Protein AF-A0A1H9FFZ3-F1 (afdb_monomer_lite)

Foldseek 3Di:
DDPDPVVVVVVVVVVCVVCDPVVVVVVVVVVVVVVVVVVVVVVCVVDDDDDPPPPPDDPDDDDDDDDPDDDD

Structure (mmCIF, N/CA/C/O backbone):
data_AF-A0A1H9FFZ3-F1
#
_entry.id   AF-A0A1H9FFZ3-F1
#
loop_
_atom_site.group_PDB
_atom_site.id
_atom_site.type_symbol
_atom_site.label_atom_id
_atom_site.label_alt_id
_atom_site.label_comp_id
_atom_site.label_asym_id
_atom_site.label_entity_id
_atom_site.label_seq_id
_atom_site.pdbx_PDB_ins_code
_atom_site.Cartn_x
_atom_site.Cartn_y
_atom_site.Cartn_z
_atom_site.occupancy
_atom_site.B_iso_or_equiv
_atom_site.auth_seq_id
_atom_site.auth_comp_id
_atom_site.auth_asym_id
_atom_site.auth_atom_id
_atom_site.pdbx_PDB_model_num
ATOM 1 N N . MET A 1 1 ? 27.985 -5.098 -3.410 1.00 51.59 1 MET A N 1
ATOM 2 C CA . MET A 1 1 ? 26.689 -5.311 -4.088 1.00 51.59 1 MET A CA 1
ATOM 3 C C . MET A 1 1 ? 25.606 -4.711 -3.212 1.00 51.59 1 MET A C 1
ATOM 5 O O . MET A 1 1 ? 25.019 -5.414 -2.404 1.00 51.59 1 MET A O 1
ATOM 9 N N . GLU A 1 2 ? 25.411 -3.398 -3.297 1.00 58.38 2 GLU A N 1
ATOM 10 C CA . GLU A 1 2 ? 24.395 -2.731 -2.486 1.00 58.38 2 GLU A CA 1
ATOM 11 C C . GLU A 1 2 ? 23.016 -2.980 -3.092 1.00 58.38 2 GLU A C 1
ATOM 13 O O . GLU A 1 2 ? 22.781 -2.738 -4.280 1.00 58.38 2 GLU A O 1
ATOM 18 N N . ILE A 1 3 ? 22.094 -3.495 -2.282 1.00 71.81 3 ILE A N 1
ATOM 19 C CA . ILE A 1 3 ? 20.669 -3.501 -2.608 1.00 71.81 3 ILE A CA 1
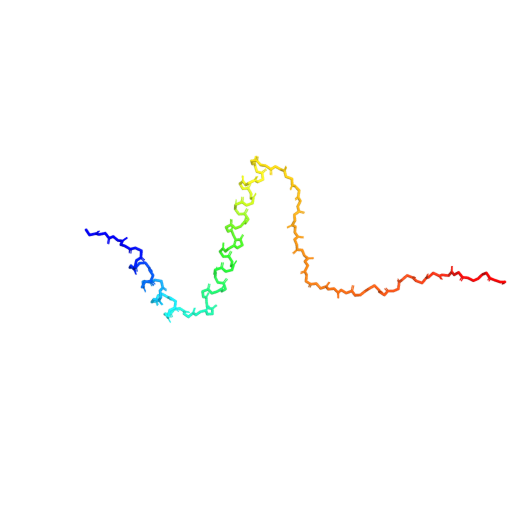ATOM 20 C C . ILE A 1 3 ? 20.207 -2.054 -2.431 1.00 71.81 3 ILE A C 1
ATOM 22 O O . ILE A 1 3 ? 19.680 -1.655 -1.401 1.00 71.81 3 ILE A O 1
ATOM 26 N N . GLY A 1 4 ? 20.520 -1.235 -3.433 1.00 83.69 4 GLY A N 1
ATOM 27 C CA . GLY A 1 4 ? 20.116 0.159 -3.467 1.00 83.69 4 GLY A CA 1
ATOM 28 C C . GLY A 1 4 ? 18.600 0.264 -3.587 1.00 83.69 4 GLY A C 1
ATOM 29 O O . GLY A 1 4 ? 17.964 -0.541 -4.274 1.00 83.69 4 GLY A O 1
ATOM 30 N N . ILE A 1 5 ? 18.040 1.303 -2.966 1.00 88.25 5 ILE A N 1
ATOM 31 C CA . ILE A 1 5 ? 16.608 1.658 -2.979 1.00 88.25 5 ILE A CA 1
ATOM 32 C C . ILE A 1 5 ? 16.022 1.617 -4.406 1.00 88.25 5 ILE A C 1
ATOM 34 O O . ILE A 1 5 ? 14.879 1.212 -4.605 1.00 88.25 5 ILE A O 1
ATOM 38 N N . TRP A 1 6 ? 16.842 1.915 -5.419 1.00 89.69 6 TRP A N 1
ATOM 39 C CA . TRP A 1 6 ? 16.515 1.789 -6.841 1.00 89.69 6 TRP A CA 1
ATOM 40 C C . TRP A 1 6 ? 15.967 0.416 -7.263 1.00 89.69 6 TRP A C 1
ATOM 42 O O . TRP A 1 6 ? 15.022 0.352 -8.048 1.00 89.69 6 TRP A O 1
ATOM 52 N N . LYS A 1 7 ? 16.507 -0.691 -6.735 1.00 88.88 7 LYS A N 1
ATOM 53 C CA . LYS A 1 7 ? 16.036 -2.045 -7.080 1.00 88.88 7 LYS A CA 1
ATOM 54 C C . LYS A 1 7 ? 14.662 -2.326 -6.475 1.00 88.88 7 LYS A C 1
ATOM 56 O O . LYS A 1 7 ? 13.834 -2.950 -7.127 1.00 88.88 7 LYS A O 1
ATOM 61 N N . LEU A 1 8 ? 14.403 -1.828 -5.265 1.00 91.75 8 LEU A N 1
ATOM 62 C CA . LEU A 1 8 ? 13.104 -1.966 -4.602 1.00 91.75 8 LEU A CA 1
ATOM 63 C C . LEU A 1 8 ? 11.993 -1.247 -5.374 1.00 91.75 8 LEU A C 1
ATOM 65 O O . LEU A 1 8 ? 10.923 -1.820 -5.558 1.00 91.75 8 LEU A O 1
ATOM 69 N N . VAL A 1 9 ? 12.261 -0.039 -5.879 1.00 92.75 9 VAL A N 1
ATOM 70 C CA . VAL A 1 9 ? 11.295 0.723 -6.691 1.00 92.75 9 VAL A CA 1
ATOM 71 C C . VAL A 1 9 ? 10.954 -0.018 -7.986 1.00 92.75 9 VAL A C 1
ATOM 73 O O . VAL A 1 9 ? 9.778 -0.151 -8.319 1.00 92.75 9 VAL A O 1
ATOM 76 N N . ILE A 1 10 ? 11.960 -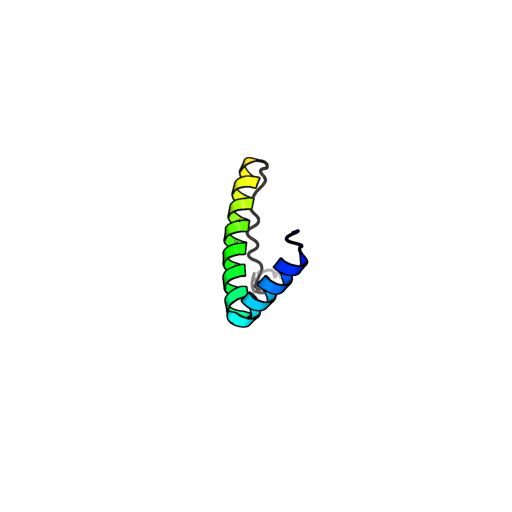0.552 -8.687 1.00 93.12 10 ILE A N 1
ATOM 77 C CA . ILE A 1 10 ? 11.751 -1.323 -9.924 1.00 93.12 10 ILE A CA 1
ATOM 78 C C . ILE A 1 10 ? 10.932 -2.590 -9.640 1.00 93.12 10 ILE A C 1
ATOM 80 O O . ILE A 1 10 ? 9.960 -2.862 -10.343 1.00 93.12 10 ILE A O 1
ATOM 84 N N . THR A 1 11 ? 11.265 -3.337 -8.584 1.00 93.00 11 THR A N 1
ATOM 85 C CA . THR A 1 11 ? 10.504 -4.532 -8.186 1.00 93.00 11 THR A CA 1
ATOM 86 C C . THR A 1 11 ? 9.060 -4.187 -7.821 1.00 93.00 11 THR A C 1
ATOM 88 O O . THR A 1 11 ? 8.138 -4.857 -8.282 1.00 93.00 11 THR A O 1
ATOM 91 N N . ALA A 1 12 ? 8.838 -3.120 -7.047 1.00 92.81 12 ALA A N 1
ATOM 92 C CA . ALA A 1 12 ? 7.498 -2.665 -6.689 1.00 92.81 12 ALA A CA 1
ATOM 93 C C . ALA A 1 12 ? 6.683 -2.269 -7.929 1.00 92.81 12 ALA A C 1
ATOM 95 O O . ALA A 1 12 ? 5.519 -2.647 -8.038 1.00 92.81 12 ALA A O 1
ATOM 96 N N . ALA A 1 13 ? 7.296 -1.579 -8.896 1.00 93.19 13 ALA A N 1
ATOM 97 C CA . ALA A 1 13 ? 6.639 -1.218 -10.150 1.00 93.19 13 ALA A CA 1
ATOM 98 C C . ALA A 1 13 ? 6.198 -2.456 -10.949 1.00 93.19 13 ALA A C 1
ATOM 100 O O . ALA A 1 13 ? 5.067 -2.496 -11.432 1.00 93.19 13 ALA A O 1
ATOM 101 N N . VAL A 1 14 ? 7.045 -3.489 -11.036 1.00 94.56 14 VAL A N 1
ATOM 102 C CA . VAL A 1 14 ? 6.703 -4.755 -11.710 1.00 94.56 14 VAL A CA 1
ATOM 103 C C . VAL A 1 14 ? 5.544 -5.461 -11.006 1.00 94.56 14 VAL A C 1
ATOM 105 O O . VAL A 1 14 ? 4.595 -5.882 -11.664 1.00 94.56 14 VAL A O 1
ATOM 108 N N . VAL A 1 15 ? 5.569 -5.545 -9.673 1.00 93.00 15 VAL A N 1
ATOM 109 C CA . VAL A 1 15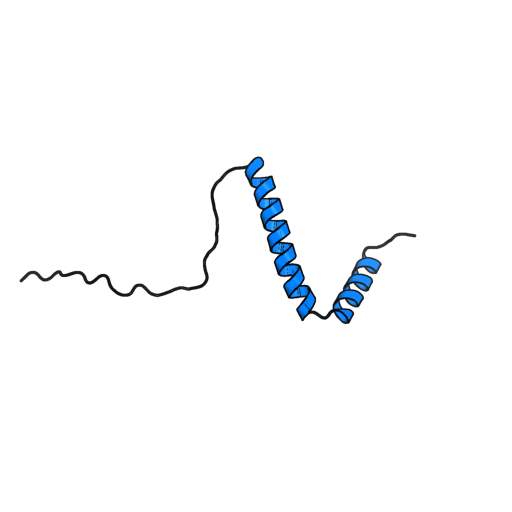 ? 4.472 -6.141 -8.891 1.00 93.00 15 VAL A CA 1
ATOM 110 C C . VAL A 1 15 ? 3.168 -5.366 -9.107 1.00 93.00 15 VAL A C 1
ATOM 112 O O . VAL A 1 15 ? 2.123 -5.972 -9.343 1.00 93.00 15 VAL A O 1
ATOM 115 N N . VAL A 1 16 ? 3.217 -4.031 -9.114 1.00 91.44 16 VAL A N 1
ATOM 116 C CA . VAL A 1 16 ? 2.037 -3.194 -9.375 1.00 91.44 16 VAL A CA 1
ATOM 117 C C . VAL A 1 16 ? 1.483 -3.388 -10.782 1.00 91.44 16 VAL A C 1
ATOM 119 O O . VAL A 1 16 ? 0.264 -3.381 -10.960 1.00 91.44 16 VAL A O 1
ATOM 122 N N . LEU A 1 17 ? 2.345 -3.595 -11.775 1.00 92.50 17 LEU A N 1
ATOM 123 C CA . LEU A 1 17 ? 1.926 -3.840 -13.152 1.00 92.50 17 LEU A CA 1
ATOM 124 C C . LEU A 1 17 ? 1.272 -5.222 -13.323 1.00 92.50 17 LEU A C 1
ATOM 126 O O . LEU A 1 17 ? 0.267 -5.328 -14.019 1.00 92.50 17 LEU A O 1
ATOM 130 N N . LEU A 1 18 ? 1.809 -6.258 -12.665 1.00 93.00 18 LEU A N 1
ATOM 131 C CA . LEU A 1 18 ? 1.300 -7.634 -12.747 1.00 93.00 18 LEU A CA 1
ATOM 132 C C . LEU A 1 18 ? -0.043 -7.814 -12.034 1.00 93.00 18 LEU A C 1
ATOM 134 O O . LEU A 1 18 ? -0.942 -8.466 -12.558 1.00 93.00 18 LEU A O 1
ATOM 138 N N . PHE A 1 19 ? -0.182 -7.242 -10.838 1.00 88.81 19 PHE A N 1
ATOM 139 C CA . PHE A 1 19 ? -1.402 -7.372 -10.036 1.00 88.81 19 PHE A CA 1
ATOM 140 C C . PHE A 1 19 ? -2.425 -6.261 -10.319 1.00 88.81 19 PHE A C 1
ATOM 142 O O . PHE A 1 19 ? -3.604 -6.399 -9.989 1.00 88.81 19 PHE A O 1
ATOM 149 N N . GLY A 1 20 ? -1.994 -5.169 -10.952 1.00 86.69 20 GLY A N 1
ATOM 150 C CA . GLY A 1 20 ? -2.821 -4.014 -11.266 1.00 86.69 20 GLY A CA 1
ATOM 151 C C . GLY A 1 20 ? -3.123 -3.131 -10.049 1.00 86.69 20 GLY A C 1
ATOM 152 O O . GLY A 1 20 ? -3.201 -3.566 -8.900 1.00 86.69 20 GLY A O 1
ATOM 153 N N . ARG A 1 21 ? -3.368 -1.845 -10.316 1.00 82.50 21 ARG A N 1
ATOM 154 C CA . ARG A 1 21 ? -3.648 -0.823 -9.288 1.00 82.50 21 ARG A CA 1
ATOM 155 C C . ARG A 1 21 ? -4.915 -1.115 -8.470 1.00 82.50 21 ARG A C 1
ATOM 157 O O . ARG A 1 21 ? -4.978 -0.751 -7.302 1.00 82.50 21 ARG A O 1
ATOM 164 N N . GLY A 1 22 ? -5.908 -1.778 -9.071 1.00 85.12 22 GLY A N 1
ATOM 165 C CA . GLY A 1 22 ? -7.197 -2.060 -8.431 1.00 85.12 22 GLY A CA 1
ATOM 166 C C . GLY A 1 22 ? -7.101 -3.067 -7.282 1.00 85.12 22 GLY A C 1
ATOM 167 O O . GLY A 1 22 ? -7.600 -2.802 -6.196 1.00 85.12 22 GLY A O 1
ATOM 168 N N . LYS A 1 23 ? -6.408 -4.196 -7.487 1.00 85.81 23 LYS A N 1
ATOM 169 C CA . LYS A 1 23 ? -6.259 -5.240 -6.457 1.00 85.81 23 LYS A CA 1
ATOM 170 C C . LYS A 1 23 ? -5.350 -4.785 -5.314 1.00 85.81 23 LYS A C 1
ATOM 172 O O . LYS A 1 23 ? -5.619 -5.100 -4.163 1.00 85.81 23 LYS A O 1
ATOM 177 N N . ILE A 1 24 ? -4.297 -4.028 -5.621 1.00 88.25 24 ILE A N 1
ATOM 178 C CA . ILE A 1 24 ? -3.340 -3.554 -4.612 1.00 88.25 24 ILE A CA 1
ATOM 179 C C . ILE A 1 24 ? -3.960 -2.482 -3.721 1.00 88.25 24 ILE A C 1
ATOM 181 O O . ILE A 1 24 ? -3.711 -2.493 -2.524 1.00 88.25 24 ILE A O 1
ATOM 185 N N . SER A 1 25 ? -4.774 -1.576 -4.270 1.00 87.69 25 SER A N 1
ATOM 186 C CA . SER A 1 25 ? -5.376 -0.49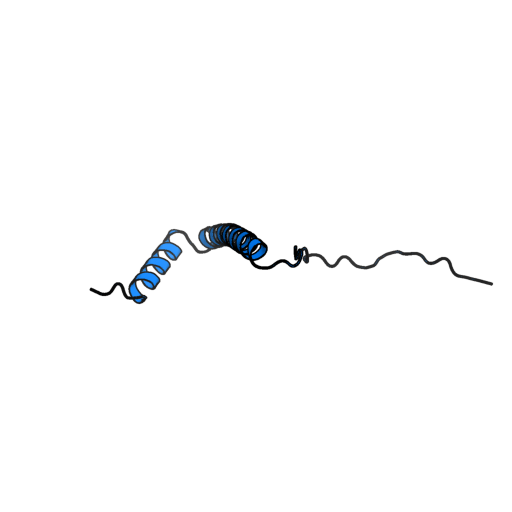7 -3.479 1.00 87.69 25 SER A CA 1
ATOM 187 C C . SER A 1 25 ? -6.364 -1.020 -2.432 1.00 87.69 25 SER A C 1
ATOM 189 O O . SER A 1 25 ? -6.391 -0.503 -1.319 1.00 87.69 25 SER A O 1
ATOM 191 N N . ASP A 1 26 ? -7.135 -2.053 -2.776 1.00 88.44 26 ASP A N 1
ATOM 192 C CA . ASP A 1 26 ? -8.094 -2.695 -1.870 1.00 88.44 26 ASP A CA 1
ATOM 193 C C . ASP A 1 26 ? -7.362 -3.447 -0.741 1.00 88.44 26 ASP A C 1
ATOM 195 O O . ASP A 1 26 ? -7.587 -3.192 0.442 1.00 88.44 26 ASP A O 1
ATOM 199 N N . LEU A 1 27 ? -6.353 -4.253 -1.103 1.00 89.50 27 LEU A N 1
ATOM 200 C CA . LEU A 1 27 ? -5.510 -4.982 -0.148 1.00 89.50 27 LEU A CA 1
ATOM 201 C C . LEU A 1 27 ? -4.693 -4.048 0.756 1.00 89.50 27 LEU A C 1
ATOM 203 O O . LEU A 1 27 ? -4.583 -4.286 1.956 1.00 89.50 27 LEU A O 1
ATOM 207 N N . MET A 1 28 ? -4.134 -2.965 0.210 1.00 88.81 28 MET A N 1
ATOM 208 C CA . MET A 1 28 ? -3.402 -1.966 0.991 1.00 88.81 28 MET A CA 1
ATOM 209 C C . MET A 1 28 ? -4.335 -1.242 1.969 1.00 88.81 28 MET A C 1
ATOM 211 O O . MET A 1 28 ? -3.905 -0.907 3.069 1.00 88.81 28 MET A O 1
ATOM 215 N N . GLY A 1 29 ? -5.604 -1.022 1.606 1.00 90.62 29 GLY A N 1
ATOM 216 C CA . GLY A 1 29 ? -6.611 -0.436 2.491 1.00 90.62 29 GLY A CA 1
ATOM 217 C C . GLY A 1 29 ? -6.896 -1.303 3.718 1.00 90.62 29 GLY A C 1
ATOM 218 O O . GLY A 1 29 ? -6.918 -0.793 4.840 1.00 90.62 29 GLY A O 1
ATOM 219 N N . ASP A 1 30 ? -7.052 -2.612 3.532 1.00 92.50 30 ASP A N 1
ATOM 220 C CA . ASP A 1 30 ? -7.292 -3.542 4.642 1.00 92.50 30 ASP A CA 1
ATOM 221 C C . ASP A 1 30 ? -6.036 -3.793 5.483 1.00 92.50 30 ASP A C 1
ATOM 223 O O . ASP A 1 30 ? -6.108 -3.811 6.716 1.00 92.50 30 ASP A O 1
ATOM 227 N N . VAL A 1 31 ? -4.862 -3.854 4.849 1.00 92.12 31 VAL A N 1
ATOM 228 C CA . VAL A 1 31 ? -3.574 -3.890 5.556 1.00 92.12 31 VAL A CA 1
ATOM 229 C C . VAL A 1 31 ? -3.359 -2.603 6.364 1.00 92.12 31 VAL A C 1
ATOM 231 O O . VAL A 1 31 ? -2.947 -2.669 7.521 1.00 92.12 31 VAL A O 1
ATOM 234 N N . ALA A 1 32 ? -3.693 -1.431 5.816 1.00 90.75 32 ALA A N 1
ATOM 235 C CA . ALA A 1 32 ? -3.567 -0.154 6.517 1.00 90.75 32 ALA A CA 1
ATOM 236 C C . ALA A 1 32 ? -4.497 -0.064 7.734 1.00 90.75 32 ALA A C 1
ATOM 238 O O . ALA A 1 32 ? -4.068 0.426 8.778 1.00 90.75 32 ALA A O 1
ATOM 239 N N . LYS A 1 33 ? -5.740 -0.560 7.641 1.00 90.69 33 LYS A N 1
ATOM 240 C CA . LYS A 1 33 ? -6.646 -0.657 8.800 1.00 90.69 33 LYS A CA 1
ATOM 241 C C . LYS A 1 33 ? -6.067 -1.579 9.876 1.00 90.69 33 LYS A C 1
ATOM 243 O O . LYS A 1 33 ? -6.015 -1.174 11.034 1.00 90.69 33 LYS A O 1
ATOM 248 N N . GLY A 1 34 ? -5.563 -2.758 9.496 1.00 91.44 34 GLY A N 1
ATOM 249 C CA . GLY A 1 34 ? -4.941 -3.707 10.427 1.00 91.44 34 GLY A CA 1
ATOM 250 C C . GLY A 1 34 ? -3.717 -3.127 11.143 1.00 91.44 34 GLY A C 1
ATOM 251 O O . GLY A 1 34 ? -3.635 -3.170 12.370 1.00 91.44 34 GLY A O 1
ATOM 252 N N . ILE A 1 35 ? -2.803 -2.497 10.395 1.00 91.62 35 ILE A N 1
ATOM 253 C CA . ILE A 1 35 ? -1.611 -1.846 10.961 1.00 91.62 35 ILE A CA 1
ATOM 254 C C . ILE A 1 35 ? -1.997 -0.622 11.809 1.00 91.62 35 ILE A C 1
ATOM 256 O O . ILE A 1 35 ? -1.389 -0.391 12.854 1.00 91.62 35 ILE A O 1
ATOM 260 N N . LYS A 1 36 ? -3.013 0.160 11.411 1.00 87.50 36 LYS A N 1
ATOM 261 C CA . LYS A 1 36 ? -3.498 1.315 12.187 1.00 87.50 36 LYS A CA 1
ATOM 262 C C . LYS A 1 36 ? -4.081 0.879 13.527 1.00 87.50 36 LYS A C 1
ATOM 264 O O . LYS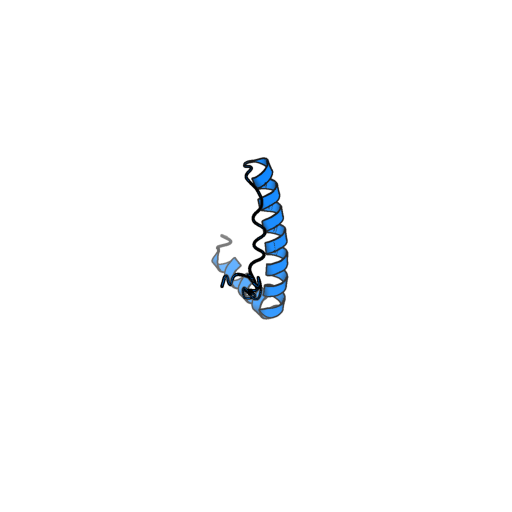 A 1 36 ? -3.715 1.473 14.534 1.00 87.50 36 LYS A O 1
ATOM 269 N N . SER A 1 37 ? -4.916 -0.159 13.556 1.00 87.62 37 SER A N 1
ATOM 270 C CA . SER A 1 37 ? -5.461 -0.715 14.801 1.00 87.62 37 SER A CA 1
ATOM 271 C C . SER A 1 37 ? -4.379 -1.345 15.677 1.00 87.62 37 SER A C 1
ATOM 273 O O . SER A 1 37 ? -4.420 -1.176 16.890 1.00 87.62 37 SER A O 1
ATOM 275 N N . PHE A 1 38 ? -3.372 -1.991 15.083 1.00 88.56 38 PHE A N 1
ATOM 276 C CA . PHE A 1 38 ? -2.220 -2.516 15.823 1.00 88.56 38 PHE A CA 1
ATOM 277 C C . PHE A 1 38 ? -1.394 -1.392 16.468 1.00 88.56 38 PHE A C 1
ATOM 279 O O . PHE A 1 38 ? -1.062 -1.452 17.649 1.00 88.56 38 PHE A O 1
ATOM 286 N N . LYS A 1 39 ? -1.125 -0.317 15.717 1.00 85.44 39 LYS A N 1
ATOM 287 C CA . LYS A 1 39 ? -0.402 0.855 16.225 1.00 85.44 39 LYS A CA 1
ATOM 288 C C . LYS A 1 39 ? -1.212 1.646 17.249 1.00 85.44 39 LYS A C 1
ATOM 290 O O . LYS A 1 39 ? -0.630 2.153 18.196 1.00 85.44 39 LYS A O 1
ATOM 295 N N . GLN A 1 40 ? -2.527 1.758 17.066 1.00 85.19 40 GLN A N 1
ATOM 296 C CA . GLN A 1 40 ? -3.421 2.369 18.050 1.00 85.19 40 GLN A CA 1
ATOM 297 C C . GLN A 1 40 ? -3.474 1.542 19.335 1.00 85.19 40 GLN A C 1
ATOM 299 O O . GLN A 1 40 ? -3.340 2.127 20.395 1.00 85.19 40 GLN A O 1
ATOM 304 N N . GLY A 1 41 ? -3.578 0.213 19.251 1.00 83.06 41 GLY A N 1
ATOM 305 C CA . GLY A 1 41 ? -3.560 -0.663 20.426 1.00 83.06 41 GLY A CA 1
ATOM 306 C C . GLY A 1 41 ? -2.243 -0.609 21.206 1.00 83.06 41 GLY A C 1
ATOM 307 O O . GLY A 1 41 ? -2.271 -0.568 22.426 1.00 83.06 41 GLY A O 1
ATOM 308 N N . MET A 1 42 ? -1.095 -0.537 20.520 1.00 84.12 42 MET A N 1
ATOM 309 C CA . MET A 1 42 ? 0.204 -0.327 21.183 1.00 84.12 42 MET A CA 1
ATOM 310 C C . MET A 1 42 ? 0.372 1.089 21.751 1.00 84.12 42 MET A C 1
ATOM 312 O O . MET A 1 42 ? 1.016 1.262 22.775 1.00 84.12 42 MET A O 1
ATOM 316 N N . ALA A 1 43 ? -0.162 2.112 21.078 1.00 79.25 43 ALA A N 1
ATOM 317 C CA . ALA A 1 43 ? -0.060 3.494 21.546 1.00 79.25 43 ALA A CA 1
ATOM 318 C C . ALA A 1 43 ? -1.020 3.812 22.705 1.00 79.25 43 ALA A C 1
ATOM 320 O O . ALA A 1 43 ? -0.721 4.702 23.496 1.00 79.25 43 ALA A O 1
ATOM 321 N N . ASP A 1 44 ? -2.151 3.105 22.805 1.00 69.38 44 ASP A N 1
ATOM 322 C CA . ASP A 1 44 ? -3.105 3.214 23.918 1.00 69.38 44 ASP A CA 1
ATOM 323 C C . ASP A 1 44 ? -2.502 2.682 25.231 1.00 69.38 44 ASP A C 1
ATOM 325 O O . ASP A 1 44 ? -2.751 3.262 26.285 1.00 69.38 44 ASP A O 1
ATOM 329 N N . ASP A 1 45 ? -1.628 1.666 25.145 1.00 64.31 45 ASP A N 1
ATOM 330 C CA . ASP A 1 45 ? -0.856 1.124 26.278 1.00 64.31 45 ASP A CA 1
ATOM 331 C C . ASP A 1 45 ? 0.186 2.135 26.810 1.00 64.31 45 ASP A C 1
ATOM 333 O O . ASP A 1 45 ? 0.440 2.212 28.009 1.00 64.31 45 ASP A O 1
ATOM 337 N N . GLU A 1 46 ? 0.738 2.979 25.929 1.00 62.91 46 GLU A N 1
ATOM 338 C CA . GLU A 1 46 ? 1.761 3.985 26.268 1.00 62.91 46 GLU A CA 1
ATOM 339 C C . GLU A 1 46 ? 1.179 5.382 26.585 1.00 62.91 46 GLU A C 1
ATOM 341 O O . GLU A 1 46 ? 1.801 6.171 27.297 1.00 62.91 46 GLU A O 1
ATOM 346 N N . THR A 1 47 ? -0.006 5.731 26.065 1.00 61.44 47 THR A N 1
ATOM 347 C CA . THR A 1 47 ? -0.580 7.089 26.158 1.00 61.44 47 THR A CA 1
ATOM 348 C C . THR A 1 47 ? -2.110 7.097 26.002 1.00 61.44 47 THR A C 1
ATOM 350 O O . THR A 1 47 ? -2.628 7.234 24.897 1.00 61.44 47 THR A O 1
ATOM 353 N N . THR A 1 48 ? -2.880 7.038 27.092 1.00 57.28 48 THR A N 1
ATOM 354 C CA . THR A 1 48 ? -4.336 7.303 27.030 1.00 57.28 48 THR A CA 1
ATOM 355 C C . THR A 1 48 ? -4.600 8.804 26.798 1.00 57.28 48 THR A C 1
ATOM 357 O O . THR A 1 48 ? -4.168 9.629 27.609 1.00 57.28 48 THR A O 1
ATOM 360 N N . PRO A 1 49 ? -5.298 9.197 25.708 1.00 47.94 49 PRO A N 1
ATOM 361 C CA . PRO A 1 49 ? -6.711 9.577 25.840 1.00 47.94 49 PRO A CA 1
ATOM 362 C C . PRO A 1 49 ? -7.615 9.183 24.645 1.00 47.94 49 PRO A C 1
ATOM 364 O O . PRO A 1 49 ? -7.400 9.641 23.530 1.00 47.94 49 PRO A O 1
ATOM 367 N N . ALA A 1 50 ? -8.685 8.436 24.961 1.00 56.19 50 ALA A N 1
ATOM 368 C CA . ALA A 1 50 ? -10.089 8.506 24.495 1.00 56.19 50 ALA A CA 1
ATOM 369 C C . ALA A 1 50 ? -10.451 8.604 22.975 1.00 56.19 50 ALA A C 1
ATOM 371 O O . ALA A 1 50 ? -9.737 9.162 22.148 1.00 56.19 50 ALA A O 1
ATOM 372 N N . PRO A 1 51 ? -11.624 8.068 22.573 1.00 57.91 51 PRO A N 1
ATOM 373 C CA . PRO A 1 51 ? -11.849 7.476 21.260 1.00 57.91 51 PRO A CA 1
ATOM 374 C C . PRO A 1 51 ? -12.115 8.519 20.170 1.00 57.91 51 PRO A C 1
ATOM 376 O O . PRO A 1 51 ? -12.998 9.365 20.293 1.00 57.91 51 PRO A O 1
ATOM 379 N N . ARG A 1 52 ? -11.427 8.382 19.032 1.00 57.78 52 ARG A N 1
ATOM 380 C CA . ARG A 1 52 ? -11.806 9.039 17.775 1.00 57.78 52 ARG A CA 1
ATOM 381 C C . ARG A 1 52 ? -12.156 7.987 16.728 1.00 57.78 52 ARG A C 1
ATOM 383 O O . ARG A 1 52 ? -11.390 7.704 15.809 1.00 57.78 52 ARG A O 1
ATOM 390 N N . ILE A 1 53 ? -13.340 7.406 16.882 1.00 55.75 53 ILE A N 1
ATOM 391 C CA . ILE A 1 53 ? -14.062 6.812 15.757 1.00 55.75 53 ILE A CA 1
ATOM 392 C C . ILE A 1 53 ? -14.647 7.992 14.979 1.00 55.75 53 ILE A C 1
ATOM 394 O O . ILE A 1 53 ? -15.705 8.514 15.314 1.00 55.75 53 ILE A O 1
ATOM 398 N N . GLU A 1 54 ? -13.908 8.473 13.979 1.00 52.19 54 GLU A N 1
ATOM 399 C CA . GLU A 1 54 ? -14.450 9.389 12.973 1.00 52.19 54 GLU A CA 1
ATOM 400 C C . GLU A 1 54 ? -15.456 8.623 12.116 1.00 52.19 54 GLU A C 1
ATOM 402 O O . GLU A 1 54 ? -15.136 8.107 11.048 1.00 52.19 54 GLU A O 1
ATOM 407 N N . GLN A 1 55 ? -16.692 8.540 12.596 1.00 56.00 55 GLN A N 1
ATOM 408 C CA . GLN A 1 55 ? -17.841 8.366 11.727 1.00 56.00 55 GLN A CA 1
ATOM 409 C C . GLN A 1 55 ? -18.267 9.758 11.253 1.00 56.00 55 GLN A C 1
ATOM 411 O O . GLN A 1 55 ? -19.188 10.360 11.793 1.00 56.00 55 GLN A O 1
ATOM 416 N N . THR A 1 56 ? -17.582 10.278 10.236 1.00 49.28 56 THR A N 1
ATOM 417 C CA . THR A 1 56 ? -18.045 11.470 9.517 1.00 49.28 56 THR A CA 1
ATOM 418 C C . THR A 1 56 ? -18.087 11.165 8.031 1.00 49.28 56 THR A C 1
ATOM 420 O O . THR A 1 56 ? -17.156 11.461 7.290 1.00 49.28 56 THR A O 1
ATOM 423 N N . ALA A 1 57 ? -19.192 10.559 7.601 1.00 56.12 57 ALA A N 1
ATOM 424 C CA . ALA A 1 57 ? -19.649 10.613 6.218 1.00 56.12 57 ALA A CA 1
ATOM 425 C C . ALA A 1 57 ? -21.174 10.430 6.142 1.00 56.12 57 ALA A C 1
ATOM 427 O O . ALA A 1 57 ? -21.640 9.454 5.576 1.00 56.12 57 ALA A O 1
ATOM 428 N N . THR A 1 58 ? -21.933 11.370 6.720 1.00 46.44 58 THR A N 1
ATOM 429 C CA . THR A 1 58 ? -23.140 11.942 6.083 1.00 46.44 58 THR A CA 1
ATOM 430 C C . THR A 1 58 ? -23.631 13.151 6.888 1.00 46.44 58 THR A C 1
ATOM 432 O O . THR A 1 58 ? -24.004 12.980 8.048 1.00 46.44 58 THR A O 1
ATOM 435 N N . PRO A 1 59 ? -23.666 14.366 6.311 1.00 61.44 59 PRO A N 1
ATOM 436 C CA . PRO A 1 59 ? -24.404 15.480 6.882 1.00 61.44 59 PRO A CA 1
ATOM 437 C C . PRO A 1 59 ? -25.879 15.265 6.529 1.00 61.44 59 PRO A C 1
ATOM 439 O O . PRO A 1 59 ? -26.288 15.520 5.399 1.00 61.44 59 PRO A O 1
ATOM 442 N N . VAL A 1 60 ? -26.676 14.747 7.461 1.00 52.72 60 VAL A N 1
ATOM 443 C CA . VAL A 1 60 ? -28.138 14.821 7.344 1.00 52.72 60 VAL A CA 1
ATOM 444 C C . VAL A 1 60 ? -28.627 15.991 8.185 1.00 52.72 60 VAL A C 1
ATOM 446 O O . VAL A 1 60 ? -28.300 16.123 9.362 1.00 52.72 60 VAL A O 1
ATOM 449 N N . ALA A 1 61 ? -29.308 16.886 7.480 1.00 63.97 61 ALA A N 1
ATOM 450 C CA . ALA A 1 61 ? -29.784 18.196 7.876 1.00 63.97 61 ALA A CA 1
ATOM 451 C C . ALA A 1 61 ? -30.579 18.212 9.198 1.00 63.97 61 ALA A C 1
ATOM 453 O O . ALA A 1 61 ? -31.224 17.222 9.545 1.00 63.97 61 ALA A O 1
ATOM 454 N N . PRO A 1 62 ? -30.592 19.351 9.914 1.00 55.75 62 PRO A N 1
ATOM 455 C CA . PRO A 1 62 ? -31.469 19.539 11.056 1.00 55.75 62 PRO A CA 1
ATOM 456 C C . PRO A 1 62 ? -32.891 19.822 10.553 1.00 55.75 62 PRO A C 1
ATOM 458 O O . PRO A 1 62 ? -33.232 20.967 10.269 1.00 55.75 62 PRO A O 1
ATOM 461 N N . GLU A 1 63 ? -33.727 18.790 10.455 1.00 59.28 63 GLU A N 1
ATOM 462 C CA . GLU A 1 63 ? -35.171 18.956 10.277 1.00 59.28 63 GLU A CA 1
ATOM 463 C C . GLU A 1 63 ? -35.920 18.487 11.533 1.00 59.28 63 GLU A C 1
ATOM 465 O O . GLU A 1 63 ? -35.744 17.367 12.006 1.00 59.28 63 GLU A O 1
ATOM 470 N N . ALA A 1 64 ? -36.781 19.384 12.027 1.00 56.28 64 ALA A N 1
ATOM 471 C CA . ALA A 1 64 ? -37.863 19.175 12.990 1.00 56.28 64 ALA A CA 1
ATOM 472 C C . ALA A 1 64 ? -37.507 18.989 14.484 1.00 56.28 64 ALA A C 1
ATOM 474 O O . ALA A 1 64 ? -37.567 17.898 15.043 1.00 56.28 64 ALA A O 1
ATOM 475 N N . PHE A 1 65 ? -37.345 20.120 15.185 1.00 47.94 65 PHE A N 1
ATOM 476 C CA . PHE A 1 65 ? -37.978 20.294 16.499 1.00 47.94 65 PHE A CA 1
ATOM 477 C C . PHE A 1 65 ? -38.940 21.488 16.428 1.00 47.94 65 PHE A C 1
ATOM 479 O O . PHE A 1 65 ? -38.559 22.654 16.517 1.00 47.94 65 PHE A O 1
ATOM 486 N N . GLU A 1 66 ? -40.205 21.153 16.189 1.00 60.44 66 GLU A N 1
ATOM 487 C CA . GLU A 1 66 ? -41.372 22.024 16.229 1.00 60.44 66 GLU A CA 1
ATOM 488 C C . GLU A 1 66 ? -41.491 22.675 17.619 1.00 60.44 66 GLU A C 1
ATOM 490 O O . GLU A 1 66 ? -41.867 22.037 18.603 1.00 60.44 66 GLU A O 1
ATOM 495 N N . LYS A 1 67 ? -41.153 23.966 17.723 1.00 51.88 67 LYS A N 1
ATOM 496 C CA . LYS A 1 67 ? -41.381 24.759 18.934 1.00 51.88 67 LYS A CA 1
ATOM 497 C C . LYS A 1 67 ? -42.767 25.399 18.850 1.00 51.88 67 LYS A C 1
ATOM 499 O O . LYS A 1 67 ? -42.942 26.448 18.236 1.00 51.88 67 LYS A O 1
ATOM 504 N N . LYS A 1 68 ? -43.751 24.786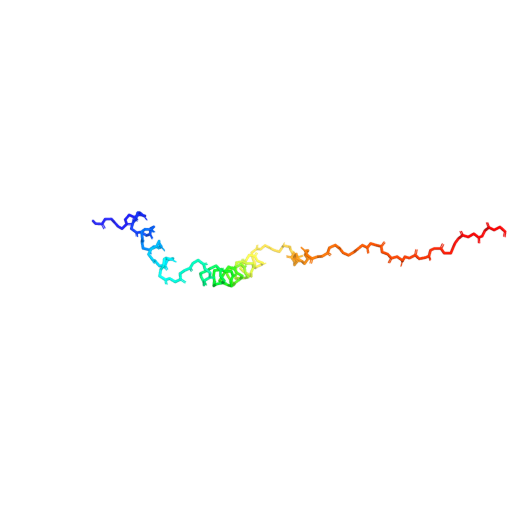 19.515 1.00 55.34 68 LYS A N 1
ATOM 505 C CA . LYS A 1 68 ? -44.991 25.463 19.924 1.00 55.34 68 LYS A CA 1
ATOM 506 C C . LYS A 1 68 ? -44.615 26.691 20.765 1.00 55.34 68 LYS A C 1
ATOM 508 O O . LYS A 1 68 ? -44.209 26.554 21.916 1.00 55.34 68 LYS A O 1
ATOM 513 N N . GLN A 1 69 ? -44.722 27.883 20.180 1.00 55.75 69 GLN A N 1
ATOM 514 C CA . GLN A 1 69 ? -44.710 29.161 20.892 1.00 55.75 69 GLN A CA 1
ATOM 515 C C . GLN A 1 69 ? -45.482 30.225 20.095 1.00 55.75 69 GLN A C 1
ATOM 517 O O . GLN A 1 69 ? -44.976 30.804 19.143 1.00 55.75 69 GLN A O 1
ATOM 522 N N . THR A 1 70 ? -46.720 30.466 20.511 1.00 55.94 70 THR A N 1
ATOM 523 C CA . THR A 1 70 ? -47.587 31.643 20.282 1.00 55.94 70 THR A CA 1
ATOM 524 C C . THR A 1 70 ? -48.718 31.389 21.287 1.00 55.94 70 THR A C 1
ATOM 526 O O . THR A 1 70 ? -49.369 30.359 21.168 1.00 55.94 70 THR A O 1
ATOM 529 N N . VAL A 1 71 ? -48.918 32.057 22.427 1.00 56.47 71 VAL A N 1
ATOM 530 C CA . VAL A 1 71 ? -48.774 33.457 22.865 1.00 56.47 71 VAL A CA 1
ATOM 531 C C . VAL A 1 71 ? -49.517 34.445 21.971 1.00 56.47 71 VAL A C 1
ATOM 533 O O . VAL A 1 71 ? -48.893 35.169 21.204 1.00 56.47 71 VAL A O 1
ATOM 536 N N . ALA A 1 72 ? -50.844 34.442 22.094 1.00 48.84 72 ALA A N 1
ATOM 537 C CA . ALA A 1 72 ? -51.718 35.616 22.072 1.00 48.84 72 ALA A CA 1
ATOM 538 C C . ALA A 1 72 ? -53.069 35.224 22.686 1.00 48.84 72 ALA A C 1
ATOM 540 O O . ALA A 1 72 ? -53.571 34.140 22.311 1.00 48.84 72 ALA A O 1
#

Organism: NCBI:txid1855383

Sequence (72 aa):
MEIGIWKLVITAAVVVLLFGRGKISDLMGDVAKGIKSFKQGMADDETTPAPRIEQTATPVAPEAFEKKQTVA

InterPro domains:
  IPR003369 Sec-independent protein translocase protein TatA/B/E [PF02416] (2-46)
  IPR006312 Sec-independent protein translocase protein TatA/E [MF_00236] (1-69)
  IPR006312 Sec-independent protein translocase protein TatA/E [TIGR01411] (3-47)

Secondary structure (DSSP, 8-state):
----HHHHHHHHHHHHHHHHHHHHHHHHHHHHHHHHHHHHHHHHHHS-------------------------

Radius of gyration: 24.46 Å; chains: 1; bounding box: 78×43×40 Å

pLDDT: mean 74.7, std 16.76, range [46.44, 94.56]